Protein AF-A0AA35KM56-F1 (afdb_monomer_lite)

Sequence (80 aa):
IDWSQKPQPIQIQLKSLRGVKDKVPQGSYVLKVSLRGQLGGKVLDWSKAEGQQWAGTTLPVRHHGNFYDVEICFDQSIQT

Organism: NCBI:txid74358

Radius of gyration: 16.07 Å; chains: 1; bounding box: 39×29×41 Å

Structure (mmCIF, N/CA/C/O backbone):
data_AF-A0AA35KM56-F1
#
_entry.id   AF-A0AA35KM56-F1
#
loop_
_atom_site.group_PDB
_atom_site.id
_atom_site.type_symbol
_atom_site.label_atom_id
_atom_site.label_alt_id
_atom_site.label_comp_id
_atom_site.label_asym_id
_atom_site.label_entity_id
_atom_site.label_seq_id
_atom_site.pdbx_PDB_ins_code
_atom_site.Cartn_x
_atom_site.Cartn_y
_atom_site.Cartn_z
_atom_site.occupancy
_atom_site.B_iso_or_equiv
_atom_site.auth_seq_id
_atom_site.auth_comp_id
_atom_site.auth_asym_id
_atom_site.auth_atom_id
_atom_site.pdbx_PDB_model_num
ATOM 1 N N . ILE A 1 1 ? 26.439 -7.241 -24.339 1.00 44.59 1 ILE A N 1
ATOM 2 C CA . ILE A 1 1 ? 25.199 -7.087 -23.541 1.00 44.59 1 ILE A CA 1
ATOM 3 C C . ILE A 1 1 ? 25.358 -5.786 -22.786 1.00 44.59 1 ILE A C 1
ATOM 5 O O . ILE A 1 1 ? 26.224 -5.707 -21.925 1.00 44.59 1 ILE A O 1
ATOM 9 N N . ASP A 1 2 ? 24.649 -4.747 -23.214 1.00 44.72 2 ASP A N 1
ATOM 10 C CA . ASP A 1 2 ? 24.682 -3.450 -22.546 1.00 44.72 2 ASP A CA 1
ATOM 11 C C . ASP A 1 2 ? 23.841 -3.557 -21.267 1.00 44.72 2 ASP A C 1
ATOM 13 O O . ASP A 1 2 ? 22.610 -3.551 -21.300 1.00 44.72 2 ASP A O 1
ATOM 17 N N . TRP A 1 3 ? 24.514 -3.783 -20.139 1.00 52.19 3 TRP A N 1
ATOM 18 C CA . TRP A 1 3 ? 23.885 -3.931 -18.825 1.00 52.19 3 TRP A CA 1
ATOM 19 C C . TRP A 1 3 ? 23.307 -2.604 -18.292 1.00 52.19 3 TRP A C 1
ATOM 21 O O . TRP A 1 3 ? 22.716 -2.598 -17.217 1.00 52.19 3 TRP A O 1
ATOM 31 N N . SER A 1 4 ? 23.436 -1.494 -19.034 1.00 57.16 4 SER A N 1
ATOM 32 C CA . SER A 1 4 ? 22.980 -0.158 -18.624 1.00 57.16 4 SER A CA 1
ATOM 33 C C . SER A 1 4 ? 21.468 0.083 -18.745 1.00 57.16 4 SER A C 1
ATOM 35 O O . SER A 1 4 ? 20.965 1.037 -18.159 1.00 57.16 4 SER A O 1
ATOM 37 N N . GLN A 1 5 ? 20.723 -0.764 -19.471 1.00 61.25 5 GLN A N 1
ATOM 38 C CA . GLN A 1 5 ? 19.311 -0.490 -19.799 1.00 61.25 5 GLN A CA 1
ATOM 39 C C . GLN A 1 5 ? 18.276 -1.325 -19.040 1.00 61.25 5 GLN A C 1
ATOM 41 O O . GLN A 1 5 ? 17.076 -1.089 -19.188 1.00 61.25 5 GLN A O 1
ATOM 46 N N . LYS A 1 6 ? 18.696 -2.303 -18.231 1.00 66.69 6 LYS A N 1
ATOM 47 C CA . LYS A 1 6 ? 17.758 -3.069 -17.404 1.00 66.69 6 LYS A CA 1
ATOM 48 C C . LYS A 1 6 ? 17.770 -2.505 -15.992 1.00 66.69 6 LYS A C 1
ATOM 50 O O . LYS A 1 6 ? 18.824 -2.526 -15.356 1.00 66.69 6 LYS A O 1
ATOM 55 N N . PRO A 1 7 ? 16.635 -1.993 -15.497 1.00 72.81 7 PRO A N 1
ATOM 56 C CA . PRO A 1 7 ? 16.599 -1.469 -14.148 1.00 72.81 7 PRO A CA 1
ATOM 57 C C . PRO A 1 7 ? 16.857 -2.652 -13.175 1.00 72.81 7 PRO A C 1
ATOM 59 O O . PRO A 1 7 ? 16.553 -3.805 -13.493 1.00 72.81 7 PRO A O 1
ATOM 62 N N . GLN A 1 8 ? 17.502 -2.399 -12.028 1.00 77.31 8 GLN A N 1
ATOM 63 C CA . GLN A 1 8 ? 17.756 -3.416 -10.993 1.00 77.31 8 GLN A CA 1
ATOM 64 C C . GLN A 1 8 ? 16.585 -3.541 -10.004 1.00 77.31 8 GLN A C 1
ATOM 66 O O . GLN A 1 8 ? 16.179 -2.509 -9.467 1.00 77.31 8 GLN A O 1
ATOM 71 N N . PRO A 1 9 ? 16.081 -4.757 -9.707 1.00 78.31 9 PRO A N 1
ATOM 72 C CA . PRO A 1 9 ? 14.976 -4.934 -8.768 1.00 78.31 9 PRO A CA 1
ATOM 73 C C . PRO A 1 9 ? 15.274 -4.311 -7.405 1.00 78.31 9 PRO A C 1
ATOM 75 O O . PRO A 1 9 ? 16.385 -4.441 -6.885 1.00 78.31 9 PRO A O 1
ATOM 78 N N . ILE A 1 10 ? 14.266 -3.678 -6.806 1.00 83.56 10 ILE A N 1
ATOM 79 C CA . ILE A 1 10 ? 14.388 -3.069 -5.478 1.00 83.56 10 ILE A CA 1
ATOM 80 C C . ILE A 1 10 ? 13.355 -3.650 -4.517 1.00 83.56 10 ILE A C 1
ATOM 82 O O . ILE A 1 10 ? 12.213 -3.942 -4.877 1.00 83.56 10 ILE A O 1
ATOM 86 N N . GLN A 1 11 ? 13.756 -3.785 -3.255 1.00 88.56 11 GLN A N 1
ATOM 87 C CA . GLN A 1 11 ? 12.845 -4.133 -2.174 1.00 88.56 11 GLN A CA 1
ATOM 88 C C . GLN A 1 11 ? 12.402 -2.865 -1.448 1.00 88.56 11 GLN A C 1
ATOM 90 O O . GLN A 1 11 ? 13.228 -2.082 -0.983 1.00 88.56 11 GLN A O 1
ATOM 95 N N . ILE A 1 12 ? 11.092 -2.692 -1.311 1.00 90.31 12 ILE A N 1
ATOM 96 C CA . ILE A 1 12 ? 10.486 -1.589 -0.573 1.00 90.31 12 ILE A CA 1
ATOM 97 C C . ILE A 1 12 ? 9.869 -2.160 0.697 1.00 90.31 12 ILE A C 1
ATOM 99 O O . ILE A 1 12 ? 8.969 -2.998 0.642 1.00 90.31 12 ILE A O 1
ATOM 103 N N . GLN A 1 13 ? 10.349 -1.689 1.846 1.00 93.94 13 GLN A N 1
ATOM 104 C CA . GLN A 1 13 ? 9.775 -2.035 3.138 1.00 93.94 13 GLN A CA 1
ATOM 105 C C . GLN A 1 13 ? 8.696 -1.019 3.517 1.00 93.94 13 GLN A C 1
ATOM 107 O O . GLN A 1 13 ? 8.983 0.140 3.816 1.00 93.94 13 GLN A O 1
ATOM 112 N N . LEU A 1 14 ? 7.447 -1.470 3.522 1.00 93.50 14 LEU A N 1
ATOM 113 C CA . LEU A 1 14 ? 6.290 -0.685 3.925 1.00 93.50 14 LEU A CA 1
ATOM 114 C C . LEU A 1 14 ? 6.058 -0.881 5.424 1.00 93.50 14 LEU A C 1
ATOM 116 O O . LEU A 1 14 ? 5.774 -1.991 5.866 1.00 93.50 14 LEU A O 1
ATOM 120 N N . LYS A 1 15 ? 6.198 0.199 6.199 1.00 94.88 15 LYS A N 1
ATOM 121 C CA . LYS A 1 15 ? 5.974 0.210 7.653 1.00 94.88 15 LYS A CA 1
ATOM 122 C C . LYS A 1 15 ? 4.517 0.509 7.981 1.00 94.88 15 LYS A C 1
ATOM 124 O O . LYS A 1 15 ? 3.733 -0.419 8.151 1.00 94.88 15 LYS A O 1
ATOM 129 N N . SER A 1 16 ? 4.133 1.784 7.990 1.00 93.12 16 SER A N 1
ATOM 130 C CA . SER A 1 16 ? 2.757 2.202 8.252 1.00 93.12 16 SER A CA 1
ATOM 131 C C . SER A 1 16 ? 2.285 3.311 7.314 1.00 93.12 16 SER A C 1
ATOM 133 O O . SER A 1 16 ? 3.071 4.126 6.825 1.00 93.12 16 SER A O 1
ATOM 135 N N . LEU A 1 17 ? 0.977 3.325 7.054 1.00 93.12 17 LEU A N 1
ATOM 136 C CA . LEU A 1 17 ? 0.272 4.421 6.405 1.00 93.12 17 LEU A CA 1
ATOM 137 C C . LEU A 1 17 ? -0.378 5.279 7.492 1.00 93.12 17 LEU A C 1
ATOM 139 O O . LEU A 1 17 ? -1.291 4.826 8.179 1.00 93.12 17 LEU A O 1
ATOM 143 N N . ARG A 1 18 ? 0.101 6.512 7.649 1.00 92.44 18 ARG A N 1
ATOM 144 C CA . ARG A 1 18 ? -0.350 7.457 8.680 1.00 92.44 18 ARG A CA 1
ATOM 145 C C . ARG A 1 18 ? -1.317 8.488 8.115 1.00 92.44 18 ARG A C 1
ATOM 147 O O . ARG A 1 18 ? -1.348 8.726 6.911 1.00 92.44 18 ARG A O 1
ATOM 154 N N . GLY A 1 19 ? -2.074 9.137 8.997 1.00 89.25 19 GLY A N 1
ATOM 155 C CA . GLY A 1 19 ? -3.004 10.200 8.604 1.00 89.25 19 GLY A CA 1
ATOM 156 C C . GLY A 1 19 ? -4.285 9.673 7.953 1.00 89.25 19 GLY A C 1
ATOM 157 O O . GLY A 1 19 ? -4.949 10.404 7.222 1.00 89.25 19 GLY A O 1
ATOM 158 N N . VAL A 1 20 ? -4.626 8.408 8.217 1.00 87.44 20 VAL A N 1
ATOM 159 C CA . VAL A 1 20 ? -5.784 7.713 7.629 1.00 87.44 20 VAL A CA 1
ATOM 160 C C . VAL A 1 20 ? -7.013 7.660 8.530 1.00 87.44 20 VAL A C 1
ATOM 162 O O . VAL A 1 20 ? -8.084 7.337 8.028 1.00 87.44 20 VAL A O 1
ATOM 165 N N . LYS A 1 21 ? -6.871 8.049 9.804 1.00 83.06 21 LYS A N 1
ATOM 166 C CA . LYS A 1 21 ? -7.887 7.986 10.868 1.00 83.06 21 LYS A CA 1
ATOM 167 C C . LYS A 1 21 ? -9.330 8.188 10.393 1.00 83.06 21 LYS A C 1
ATOM 169 O O . LYS A 1 21 ? -10.137 7.273 10.451 1.00 83.06 21 LYS A O 1
ATOM 174 N N . ASP A 1 22 ? -9.625 9.375 9.867 1.00 83.00 22 ASP A N 1
ATOM 175 C CA . ASP A 1 22 ? -10.972 9.751 9.413 1.00 83.00 22 ASP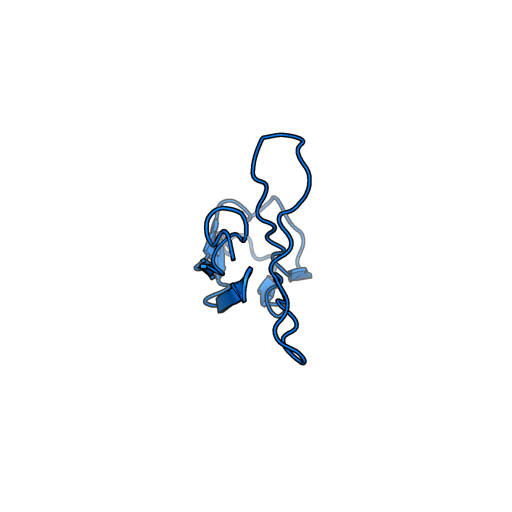 A CA 1
ATOM 176 C C . ASP A 1 22 ? -11.056 9.827 7.874 1.00 83.00 22 ASP A C 1
ATOM 178 O O . ASP A 1 22 ? -11.944 10.467 7.311 1.00 83.00 22 ASP A O 1
ATOM 182 N N . LYS A 1 23 ? -10.070 9.255 7.168 1.00 88.94 23 LYS A N 1
ATOM 183 C CA . LYS A 1 23 ? -9.939 9.338 5.702 1.00 88.94 23 LYS A CA 1
ATOM 184 C C . LYS A 1 23 ? -10.395 8.078 4.989 1.00 88.94 23 LYS A C 1
ATOM 186 O O . LYS A 1 23 ? -10.650 8.136 3.788 1.00 88.94 23 LYS A O 1
ATOM 191 N N . VAL A 1 24 ? -10.472 6.958 5.702 1.00 89.06 24 VAL A N 1
ATOM 192 C CA . VAL A 1 24 ? -10.822 5.664 5.122 1.00 89.06 24 VAL A CA 1
ATOM 193 C C . VAL A 1 24 ? -11.809 4.919 6.026 1.00 89.06 24 VAL A C 1
ATOM 195 O O . VAL A 1 24 ? -11.696 4.996 7.249 1.00 89.06 24 VAL A O 1
ATOM 198 N N . PRO A 1 25 ? -12.787 4.191 5.461 1.00 92.44 25 PRO A N 1
ATOM 199 C CA . PRO A 1 25 ? -13.719 3.402 6.258 1.00 92.44 25 PRO A CA 1
ATOM 200 C C . PRO A 1 25 ? -13.03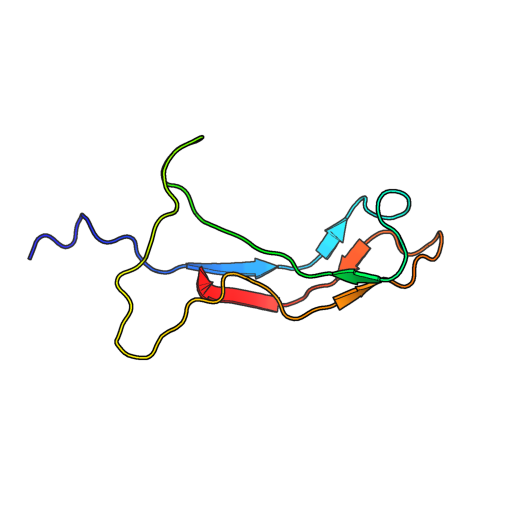3 2.220 6.965 1.00 92.44 25 PRO A C 1
ATOM 202 O O . PRO A 1 25 ? -11.885 1.852 6.694 1.00 92.44 25 PRO A O 1
ATOM 205 N N . GLN A 1 26 ? -13.761 1.561 7.861 1.00 94.62 26 GLN A N 1
ATOM 206 C CA . GLN A 1 26 ? -13.380 0.232 8.334 1.00 94.62 26 GLN A CA 1
ATOM 207 C C . GLN A 1 26 ? -13.294 -0.735 7.142 1.00 94.62 26 GLN A C 1
ATOM 209 O O . GLN A 1 26 ? -14.190 -0.771 6.299 1.00 94.62 26 GLN A O 1
ATOM 214 N N . GLY A 1 27 ? -12.235 -1.542 7.061 1.00 94.69 27 GLY A N 1
ATOM 215 C CA . GLY A 1 27 ? -12.059 -2.420 5.906 1.00 94.69 27 GLY A CA 1
ATOM 216 C C . GLY A 1 27 ? -10.727 -3.151 5.854 1.00 94.69 27 GLY A C 1
ATOM 217 O O . GLY A 1 27 ? -9.946 -3.126 6.800 1.00 94.69 27 GLY A O 1
ATOM 218 N N . SER A 1 28 ? -10.493 -3.838 4.739 1.00 95.88 28 SER A N 1
ATOM 219 C CA . SER A 1 28 ? -9.213 -4.474 4.429 1.00 95.88 28 SER A CA 1
ATOM 220 C C . SER A 1 28 ? -8.530 -3.693 3.315 1.00 95.88 28 SER A C 1
ATOM 222 O O . SER A 1 28 ? -9.150 -3.431 2.285 1.00 95.88 28 SER A O 1
ATOM 224 N N . TYR A 1 29 ? -7.274 -3.317 3.529 1.00 94.75 29 TYR A N 1
ATOM 225 C CA . TYR A 1 29 ? -6.527 -2.431 2.647 1.00 94.75 29 TYR A CA 1
ATOM 226 C C . TYR A 1 29 ? -5.273 -3.111 2.122 1.00 94.75 29 TYR A C 1
ATOM 228 O O . TYR A 1 29 ? -4.58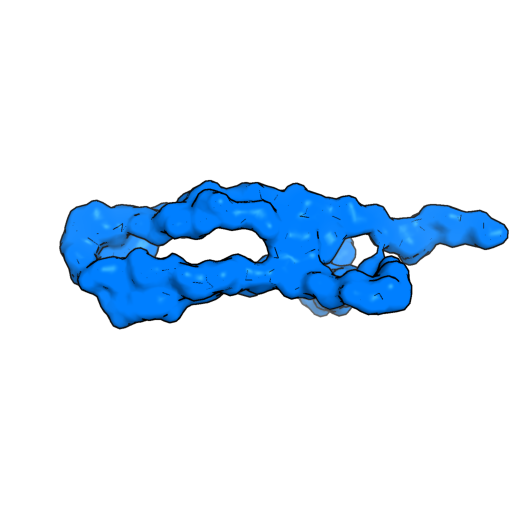5 -3.822 2.850 1.00 94.75 29 TYR A O 1
ATOM 236 N N . VAL A 1 30 ? -4.957 -2.849 0.859 1.00 94.25 30 VAL A N 1
ATOM 237 C CA . VAL A 1 30 ? -3.697 -3.240 0.223 1.00 94.25 30 VAL A CA 1
ATOM 238 C C . VAL A 1 30 ? -2.976 -1.987 -0.247 1.00 94.25 30 VAL A C 1
ATOM 240 O O . VAL A 1 30 ? -3.609 -1.046 -0.730 1.00 94.25 30 VAL A O 1
ATOM 243 N N . LEU A 1 31 ? -1.651 -1.976 -0.142 1.00 92.94 31 LEU A N 1
ATOM 244 C CA . LEU A 1 31 ? -0.821 -0.965 -0.784 1.00 92.94 31 LEU A CA 1
ATOM 245 C C . LEU A 1 31 ? -0.243 -1.539 -2.064 1.00 92.94 31 LEU A C 1
ATOM 247 O O . LEU A 1 31 ? 0.449 -2.552 -2.026 1.00 92.94 31 LEU A O 1
ATOM 251 N N . LYS A 1 32 ? -0.510 -0.865 -3.184 1.00 91.75 32 LYS A N 1
ATOM 252 C CA . LYS A 1 32 ? 0.105 -1.148 -4.479 1.00 91.75 32 LYS A CA 1
ATOM 253 C C . LYS A 1 32 ? 1.111 -0.054 -4.807 1.00 91.75 32 LYS A C 1
ATOM 255 O O . LYS A 1 32 ? 0.758 1.121 -4.865 1.00 91.75 32 LYS A O 1
ATOM 260 N N . VAL A 1 33 ? 2.350 -0.452 -5.045 1.00 89.19 33 VAL A N 1
ATOM 261 C CA . VAL A 1 33 ? 3.464 0.424 -5.399 1.00 89.19 33 VAL A CA 1
ATOM 262 C C . VAL A 1 33 ? 3.912 0.092 -6.815 1.00 89.19 33 VAL A C 1
ATOM 264 O O . VAL A 1 33 ? 3.807 -1.042 -7.282 1.00 89.19 33 VAL A O 1
ATOM 267 N N . SER A 1 34 ? 4.344 1.108 -7.552 1.00 85.62 34 SER A N 1
ATOM 268 C CA . SER A 1 34 ? 4.867 0.942 -8.906 1.00 85.62 34 SER A CA 1
ATOM 269 C C . SER A 1 34 ? 5.958 1.972 -9.134 1.00 85.62 34 SER A C 1
ATOM 271 O O . SER A 1 34 ? 5.735 3.160 -8.892 1.00 85.62 34 SER A O 1
ATOM 273 N N . LEU A 1 35 ? 7.121 1.536 -9.612 1.00 84.50 35 LEU A N 1
ATOM 274 C CA . LEU A 1 35 ? 8.216 2.442 -9.930 1.00 84.50 35 LEU A CA 1
ATOM 275 C C . LEU A 1 35 ? 8.037 3.016 -11.340 1.00 84.50 35 LEU A C 1
ATOM 277 O O . LEU A 1 35 ? 7.707 2.294 -12.279 1.00 84.50 35 LEU A O 1
ATOM 281 N N . ARG A 1 36 ? 8.247 4.323 -11.502 1.00 85.62 36 ARG A N 1
ATOM 282 C CA . ARG A 1 36 ? 8.238 5.007 -12.804 1.00 85.62 36 ARG A CA 1
ATOM 283 C C . ARG A 1 36 ? 9.543 5.774 -12.952 1.00 85.62 36 ARG A C 1
ATOM 285 O O . ARG A 1 36 ? 9.957 6.440 -12.010 1.00 85.62 36 ARG A O 1
ATOM 292 N N . GLY A 1 37 ? 10.164 5.708 -14.129 1.00 82.25 37 GLY A N 1
ATOM 293 C CA . GLY A 1 37 ? 11.423 6.421 -14.390 1.00 82.25 37 GLY A CA 1
ATOM 294 C C . GLY A 1 37 ? 11.271 7.946 -14.427 1.00 82.25 37 GLY A C 1
ATOM 295 O O . GLY A 1 37 ? 12.234 8.672 -14.222 1.00 82.25 37 GLY A O 1
ATOM 296 N N . GLN A 1 38 ? 10.054 8.436 -14.666 1.00 86.00 38 GLN A N 1
ATOM 297 C CA . GLN A 1 38 ? 9.716 9.857 -14.706 1.00 86.00 38 GLN A CA 1
ATOM 298 C C . GLN A 1 38 ? 8.242 10.065 -14.341 1.00 86.00 38 GLN A C 1
ATOM 300 O O . GLN A 1 38 ? 7.417 9.156 -14.500 1.00 86.00 38 GLN A O 1
ATOM 305 N N . LEU A 1 39 ? 7.891 11.274 -13.895 1.00 90.00 39 LEU A N 1
ATOM 306 C CA . LEU A 1 39 ? 6.499 11.653 -13.639 1.00 90.00 39 LEU A CA 1
ATOM 307 C C . LEU A 1 39 ? 5.667 11.516 -14.923 1.00 90.00 39 LEU A C 1
ATOM 309 O O . LEU A 1 39 ? 6.096 11.927 -15.999 1.00 90.00 39 LEU A O 1
ATOM 313 N N . GLY A 1 40 ? 4.500 10.875 -14.822 1.00 88.62 40 GLY A N 1
ATOM 314 C CA . GLY A 1 40 ? 3.642 10.565 -15.975 1.00 88.62 40 GLY A CA 1
ATOM 315 C C . GLY A 1 40 ? 4.192 9.498 -16.938 1.00 88.62 40 GLY A C 1
ATOM 316 O O . GLY A 1 40 ? 3.494 9.108 -17.870 1.00 88.62 40 GLY A O 1
ATOM 317 N N . GLY A 1 41 ? 5.411 8.995 -16.721 1.00 86.44 41 GLY A N 1
ATOM 318 C CA . GLY A 1 41 ? 6.042 7.978 -17.563 1.00 86.44 41 GLY A CA 1
ATOM 319 C C . GLY A 1 41 ? 5.470 6.576 -17.366 1.00 86.44 41 GLY A C 1
ATOM 320 O O . GLY A 1 41 ? 4.617 6.341 -16.507 1.00 86.44 41 GLY A O 1
ATOM 321 N N . LYS A 1 42 ? 5.963 5.611 -18.147 1.00 84.62 42 LYS A N 1
ATOM 322 C CA . LYS A 1 42 ? 5.582 4.196 -18.014 1.00 84.62 42 LYS A CA 1
ATOM 323 C C . LYS A 1 42 ? 6.093 3.611 -16.692 1.00 84.62 42 LYS A C 1
ATOM 325 O O . LYS A 1 42 ? 7.099 4.063 -16.145 1.00 84.62 42 LYS A O 1
ATOM 330 N N . VAL A 1 43 ? 5.374 2.610 -16.185 1.00 83.44 43 VAL A N 1
ATOM 331 C CA . VAL A 1 43 ? 5.864 1.780 -15.077 1.00 83.44 43 VAL A CA 1
ATOM 332 C C . VAL A 1 43 ? 7.096 1.026 -15.568 1.00 83.44 43 VAL A C 1
ATOM 334 O O . VAL A 1 43 ? 7.093 0.515 -16.688 1.00 83.44 43 VAL A O 1
ATOM 337 N N . LEU A 1 44 ? 8.148 1.015 -14.756 1.00 80.50 44 LEU A N 1
ATOM 338 C CA . LEU A 1 44 ? 9.336 0.217 -15.011 1.00 80.50 44 LEU A CA 1
ATOM 339 C C . LEU A 1 44 ? 8.967 -1.252 -14.809 1.00 80.50 44 LEU A C 1
ATOM 341 O O . LEU A 1 44 ? 8.510 -1.631 -13.734 1.00 80.50 44 LEU A O 1
ATOM 345 N N . ASP A 1 45 ? 9.123 -2.043 -15.868 1.00 73.75 45 ASP A N 1
ATOM 346 C CA . ASP A 1 45 ? 8.988 -3.495 -15.810 1.00 73.75 45 ASP A CA 1
ATOM 347 C C . ASP A 1 45 ? 10.392 -4.094 -15.773 1.00 73.75 45 ASP A C 1
ATOM 349 O O . ASP A 1 45 ? 11.270 -3.726 -16.562 1.00 73.75 45 ASP A O 1
ATOM 353 N N . TRP A 1 46 ? 10.617 -4.989 -14.823 1.00 74.38 46 TRP A N 1
ATOM 354 C CA . TRP A 1 46 ? 11.905 -5.647 -14.659 1.00 74.38 46 TRP A CA 1
ATOM 355 C C . TRP A 1 46 ? 11.981 -6.806 -15.628 1.00 74.38 46 TRP A C 1
ATOM 357 O O . TRP A 1 46 ? 10.974 -7.422 -15.982 1.00 74.38 46 TRP A O 1
ATOM 367 N N . SER A 1 47 ? 13.194 -7.161 -16.040 1.00 64.38 47 SER A N 1
ATOM 368 C CA . SER A 1 47 ? 13.374 -8.429 -16.731 1.00 64.38 47 SER A CA 1
ATOM 369 C C . SER A 1 47 ? 13.010 -9.551 -15.764 1.00 64.38 47 SER A C 1
ATOM 371 O O . SER A 1 47 ? 13.801 -9.884 -14.882 1.00 64.38 47 SER A O 1
ATOM 373 N N . LYS A 1 48 ? 11.798 -10.093 -15.902 1.00 62.47 48 LYS A N 1
ATOM 374 C CA . LYS A 1 48 ? 11.336 -11.243 -15.129 1.00 62.47 48 LYS A CA 1
ATOM 375 C C . LYS A 1 48 ? 12.321 -12.382 -15.368 1.00 62.47 48 LYS A C 1
ATOM 377 O O . LYS A 1 48 ? 12.490 -12.813 -16.507 1.00 62.47 48 LYS A O 1
ATOM 382 N N . ALA A 1 49 ? 12.981 -12.850 -14.313 1.00 61.12 49 ALA A N 1
ATOM 383 C CA . ALA A 1 49 ? 13.494 -14.210 -14.332 1.00 61.12 49 ALA A CA 1
ATOM 384 C C . ALA A 1 49 ? 12.278 -15.143 -14.457 1.00 61.12 49 ALA A C 1
ATOM 386 O O . ALA A 1 49 ? 11.217 -14.847 -13.894 1.00 61.12 49 ALA A O 1
ATOM 387 N N . GLU A 1 50 ? 12.391 -16.213 -15.243 1.00 51.59 50 GLU A N 1
ATOM 388 C CA . GLU A 1 50 ? 11.294 -17.166 -15.432 1.00 51.59 50 GLU A CA 1
ATOM 389 C C . GLU A 1 50 ? 10.758 -17.628 -14.064 1.00 51.59 50 GLU A C 1
ATOM 391 O O . GLU A 1 50 ? 11.512 -18.091 -13.212 1.00 51.59 50 GLU A O 1
ATOM 396 N N . GLY A 1 51 ? 9.457 -17.427 -13.827 1.00 55.62 51 GLY A N 1
ATOM 397 C CA . GLY A 1 51 ? 8.784 -17.781 -12.570 1.00 55.62 51 GLY A CA 1
ATOM 398 C C . GLY A 1 51 ? 8.683 -16.675 -11.507 1.00 55.62 51 GLY A C 1
ATOM 399 O O . GLY A 1 51 ? 7.991 -16.876 -10.511 1.00 55.62 51 GLY A O 1
ATOM 400 N N . GLN A 1 52 ? 9.293 -15.498 -11.698 1.00 59.78 52 GLN A N 1
ATOM 401 C CA . GLN A 1 52 ? 9.282 -14.434 -10.685 1.00 59.78 52 GLN A CA 1
ATOM 402 C C . GLN A 1 52 ? 8.190 -13.385 -10.960 1.00 59.78 52 GLN A C 1
ATOM 404 O O . GLN A 1 52 ? 8.316 -12.520 -11.830 1.00 59.78 52 GLN A O 1
ATOM 409 N N . GLN A 1 53 ? 7.090 -13.465 -10.207 1.00 60.50 53 GLN A N 1
ATOM 410 C CA . GLN A 1 53 ? 6.023 -12.465 -10.222 1.00 60.50 53 GLN A CA 1
ATOM 411 C C . GLN A 1 53 ? 6.302 -11.403 -9.147 1.00 60.50 53 GLN A C 1
ATOM 413 O O . GLN A 1 53 ? 6.062 -11.627 -7.964 1.00 60.50 53 GLN A O 1
ATOM 418 N N . TRP A 1 54 ? 6.800 -10.236 -9.563 1.00 68.00 54 TRP A N 1
ATOM 419 C CA . TRP A 1 54 ? 6.979 -9.063 -8.700 1.00 68.00 54 TRP A CA 1
ATOM 420 C C . TRP A 1 54 ? 5.601 -8.493 -8.344 1.00 68.00 54 TRP A C 1
ATOM 422 O O . TRP A 1 54 ? 5.018 -7.678 -9.063 1.00 68.00 54 TRP A O 1
ATOM 432 N N . ALA A 1 55 ? 5.010 -9.000 -7.264 1.00 70.25 55 ALA A N 1
ATOM 433 C CA . ALA A 1 55 ? 3.792 -8.441 -6.709 1.00 70.25 55 ALA A CA 1
ATOM 434 C C . ALA A 1 55 ? 4.181 -7.185 -5.924 1.00 70.25 55 ALA A C 1
ATOM 436 O O . ALA A 1 55 ? 4.425 -7.234 -4.723 1.00 70.25 55 ALA A O 1
ATOM 437 N N . GLY A 1 56 ? 4.220 -6.034 -6.599 1.00 84.69 56 GLY A N 1
ATOM 438 C CA . GLY A 1 56 ? 4.340 -4.717 -5.959 1.00 84.69 56 GLY A CA 1
ATOM 439 C C . GLY A 1 56 ? 3.109 -4.356 -5.114 1.00 84.69 56 GLY A C 1
ATOM 440 O O . GLY A 1 56 ? 2.681 -3.210 -5.106 1.00 84.69 56 GLY A O 1
ATOM 441 N N . THR A 1 57 ? 2.445 -5.335 -4.499 1.00 91.19 57 THR A N 1
ATOM 442 C CA . THR A 1 57 ? 1.216 -5.201 -3.717 1.00 91.19 57 THR A CA 1
ATOM 443 C C . THR A 1 57 ? 1.380 -5.958 -2.407 1.00 91.19 57 THR A C 1
ATOM 445 O O . THR A 1 57 ? 1.842 -7.096 -2.410 1.00 91.19 57 THR A O 1
ATOM 448 N N . THR A 1 58 ? 1.007 -5.339 -1.291 1.00 93.31 58 THR A N 1
ATOM 449 C CA . THR A 1 58 ? 1.001 -6.008 0.015 1.00 93.31 58 THR A CA 1
ATOM 450 C C . THR A 1 58 ? -0.124 -7.034 0.104 1.00 93.31 58 THR A C 1
ATOM 452 O O . THR A 1 58 ? -1.140 -6.938 -0.588 1.00 93.31 58 THR A O 1
ATOM 455 N N . LEU A 1 59 ? -0.004 -7.967 1.042 1.00 93.88 59 LEU A N 1
ATOM 456 C CA . LEU A 1 59 ? -1.158 -8.680 1.566 1.00 93.88 59 LEU A CA 1
ATOM 457 C C . LEU A 1 59 ? -2.143 -7.688 2.211 1.00 93.88 59 LEU A C 1
ATOM 459 O O . LEU A 1 59 ? -1.727 -6.616 2.679 1.00 93.88 59 LEU A O 1
ATOM 463 N N . PRO A 1 60 ? -3.443 -8.024 2.238 1.00 95.38 60 PRO A N 1
ATOM 464 C CA . PRO A 1 60 ? -4.444 -7.173 2.858 1.00 95.38 60 PRO A CA 1
ATOM 465 C C . PRO A 1 60 ? 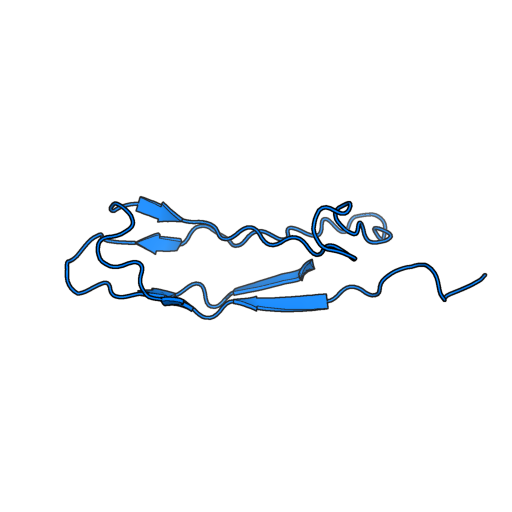-4.222 -7.026 4.365 1.00 95.38 60 PRO A C 1
ATOM 467 O O . PRO A 1 60 ? -3.962 -8.005 5.062 1.00 95.38 60 PRO A O 1
ATOM 470 N N . VAL A 1 61 ? -4.386 -5.804 4.866 1.00 95.69 61 VAL A N 1
ATOM 471 C CA . VAL A 1 61 ? -4.307 -5.464 6.289 1.00 95.69 61 VAL A CA 1
ATOM 472 C C . VAL A 1 61 ? -5.630 -4.874 6.745 1.00 95.69 61 VAL A C 1
ATOM 474 O O . VAL A 1 61 ? -6.213 -4.012 6.083 1.00 95.69 61 VAL A O 1
ATOM 477 N N . ARG A 1 62 ? -6.115 -5.339 7.897 1.00 94.62 62 ARG A N 1
ATOM 478 C CA . ARG A 1 62 ? -7.380 -4.884 8.472 1.00 94.62 62 ARG A CA 1
ATOM 479 C C . ARG A 1 62 ? -7.211 -3.527 9.161 1.00 94.62 62 ARG A C 1
ATOM 481 O O . ARG A 1 62 ? -6.374 -3.374 10.041 1.00 94.62 62 ARG A O 1
ATOM 488 N N . HIS A 1 63 ? -8.072 -2.582 8.807 1.00 93.56 63 HIS A N 1
ATOM 489 C CA . HIS A 1 63 ? -8.311 -1.334 9.523 1.00 93.56 63 HIS A CA 1
ATOM 490 C C . HIS A 1 63 ? -9.666 -1.427 10.230 1.00 93.56 63 HIS A C 1
ATOM 492 O O . HIS A 1 63 ? -10.678 -1.749 9.595 1.00 93.56 63 HIS A O 1
ATOM 498 N N . HIS A 1 64 ? -9.695 -1.173 11.537 1.00 91.19 64 HIS A N 1
ATOM 499 C CA . HIS A 1 64 ? -10.895 -1.375 12.349 1.00 91.19 64 HIS A CA 1
ATOM 500 C C . HIS A 1 64 ? -11.839 -0.169 12.349 1.00 91.19 64 HIS A C 1
ATOM 502 O O . HIS A 1 64 ? -13.012 -0.346 12.663 1.00 91.19 64 HIS A O 1
ATOM 508 N N . GLY A 1 65 ? -11.381 1.000 11.894 1.00 89.44 65 GLY A N 1
ATOM 509 C CA . GLY A 1 65 ? -12.219 2.193 11.770 1.00 89.44 65 GLY A CA 1
ATOM 510 C C . GLY A 1 65 ? -12.527 2.863 13.106 1.00 89.44 65 GLY A C 1
ATOM 511 O O . GLY A 1 65 ? -13.480 3.634 13.192 1.00 89.44 65 GLY A O 1
ATOM 512 N N . ASN A 1 66 ? -11.752 2.574 14.153 1.00 90.19 66 ASN A N 1
ATOM 513 C CA . ASN A 1 66 ? -11.885 3.272 15.420 1.00 90.19 66 ASN A CA 1
ATOM 514 C C . ASN A 1 66 ? -11.292 4.679 15.306 1.00 90.19 66 ASN A C 1
ATOM 516 O O . ASN A 1 66 ? -10.293 4.897 14.625 1.00 90.19 66 ASN A O 1
ATOM 520 N N . PHE A 1 67 ? -11.824 5.631 16.072 1.00 86.38 67 PHE A N 1
ATOM 521 C CA . PHE A 1 67 ? -11.304 7.005 16.105 1.00 86.38 67 PHE A CA 1
ATOM 522 C C . PHE A 1 67 ? -9.844 7.107 16.594 1.00 86.38 67 PHE A C 1
ATOM 524 O O . PHE A 1 67 ? -9.232 8.171 16.488 1.00 86.38 67 PHE A O 1
ATOM 531 N N . TYR A 1 68 ? -9.294 6.054 17.200 1.00 86.88 68 TYR A N 1
ATOM 532 C CA . TYR A 1 68 ? -7.899 5.985 17.638 1.00 86.88 68 TYR A CA 1
ATOM 533 C C . TYR A 1 68 ? -6.997 5.222 16.660 1.00 86.88 68 TYR A C 1
ATOM 535 O O . TYR A 1 68 ? -5.782 5.213 16.852 1.00 86.88 68 TYR A O 1
ATOM 543 N N . ASP A 1 69 ? -7.552 4.625 15.602 1.00 89.88 69 ASP A N 1
ATOM 544 C CA . ASP A 1 69 ? -6.778 3.967 14.551 1.00 89.88 69 ASP A CA 1
ATOM 545 C C . ASP A 1 69 ? -6.141 5.043 13.653 1.00 89.88 69 ASP A C 1
ATOM 547 O O . ASP A 1 69 ? -6.628 5.390 12.581 1.00 89.88 69 ASP A O 1
ATOM 551 N N . VAL A 1 70 ? -5.057 5.656 14.131 1.00 90.31 70 VAL A N 1
ATOM 552 C CA . VAL A 1 70 ? -4.391 6.778 13.444 1.00 90.31 70 VAL A CA 1
ATOM 553 C C . VAL A 1 70 ? -3.516 6.344 12.264 1.00 90.31 70 VAL A C 1
ATOM 555 O O . VAL A 1 70 ? -3.162 7.172 11.413 1.00 90.31 70 VAL A O 1
ATOM 558 N N . GLU A 1 71 ? -3.173 5.057 12.205 1.00 93.38 71 GLU A N 1
ATOM 559 C CA . GLU A 1 71 ? -2.345 4.456 11.166 1.00 93.38 71 GLU A CA 1
ATOM 560 C C . GLU A 1 71 ? -2.764 3.01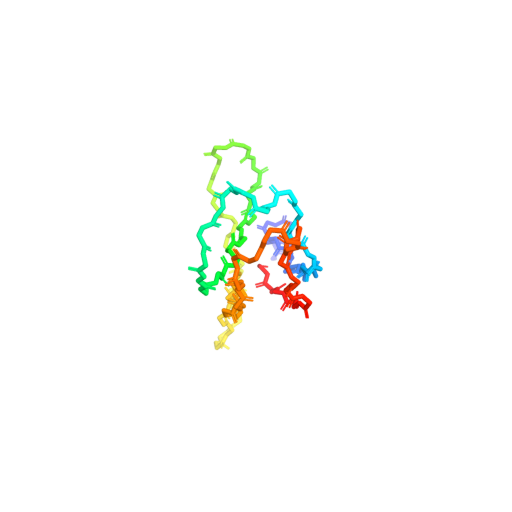6 10.832 1.00 93.38 71 GLU A C 1
ATOM 562 O O . GLU A 1 71 ? -3.402 2.332 11.628 1.00 93.38 71 GLU A O 1
ATOM 567 N N . ILE A 1 72 ? -2.378 2.558 9.638 1.00 94.88 72 ILE A N 1
ATOM 568 C CA . ILE A 1 72 ? -2.472 1.155 9.216 1.00 94.88 72 ILE A CA 1
ATOM 569 C C . ILE A 1 72 ? -1.049 0.606 9.101 1.00 94.88 72 ILE A C 1
ATOM 571 O O . ILE A 1 72 ? -0.273 1.085 8.271 1.00 94.88 72 ILE A O 1
ATOM 575 N N . CYS A 1 73 ? -0.705 -0.392 9.914 1.00 94.56 73 CYS A N 1
ATOM 576 C CA . CYS A 1 73 ? 0.614 -1.032 9.905 1.00 94.56 73 CYS A CA 1
ATOM 577 C C . CYS A 1 73 ? 0.650 -2.178 8.895 1.00 94.56 73 CYS A C 1
ATOM 579 O O . CYS A 1 73 ? -0.054 -3.172 9.048 1.00 94.56 73 CYS A O 1
ATOM 581 N N . PHE A 1 74 ? 1.470 -2.032 7.857 1.00 94.62 74 PHE A N 1
ATOM 582 C CA . PHE A 1 74 ? 1.655 -3.058 6.838 1.00 94.62 74 PHE A CA 1
ATOM 583 C C . PHE A 1 74 ? 2.777 -4.024 7.187 1.00 94.62 74 PHE A C 1
ATOM 585 O O . PHE A 1 74 ? 2.595 -5.216 6.966 1.00 94.62 74 PHE A O 1
ATOM 592 N N . ASP A 1 75 ? 3.903 -3.514 7.699 1.00 94.50 75 ASP A N 1
ATOM 593 C CA . ASP A 1 75 ? 5.109 -4.268 8.076 1.00 94.50 75 ASP A CA 1
ATOM 594 C C . ASP A 1 75 ? 5.502 -5.369 7.079 1.00 94.50 75 ASP A C 1
ATOM 596 O O . ASP A 1 75 ? 5.857 -6.493 7.434 1.00 94.50 75 ASP A O 1
ATOM 600 N N . GLN A 1 76 ? 5.451 -5.024 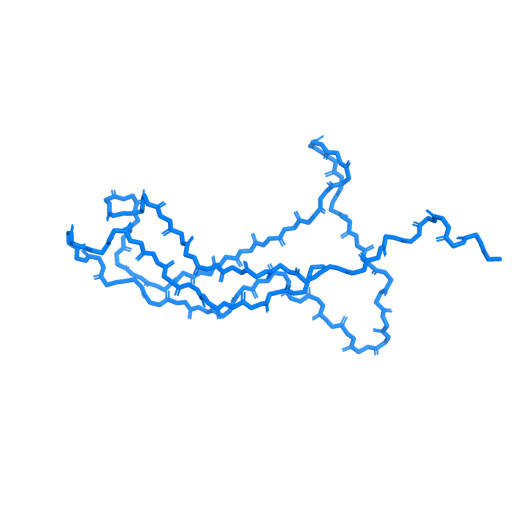5.794 1.00 93.75 76 GLN A N 1
ATOM 601 C CA . GLN A 1 76 ? 5.658 -5.944 4.683 1.00 93.75 76 GLN A CA 1
ATOM 602 C C . GLN A 1 76 ? 6.729 -5.427 3.732 1.00 93.75 76 GLN A C 1
ATOM 604 O O . GLN A 1 76 ? 6.822 -4.232 3.450 1.00 93.75 76 GLN A O 1
ATOM 609 N N . SER A 1 77 ? 7.521 -6.354 3.205 1.00 91.44 77 SER A N 1
ATOM 610 C CA . SER A 1 77 ? 8.455 -6.079 2.121 1.00 91.44 77 SER A CA 1
ATOM 611 C C . SER A 1 77 ? 7.815 -6.478 0.804 1.00 91.44 77 SER A C 1
ATOM 613 O O . SER A 1 77 ? 7.451 -7.637 0.620 1.00 91.44 77 SER A O 1
ATOM 615 N N . ILE A 1 78 ? 7.706 -5.522 -0.111 1.00 89.81 78 ILE A N 1
ATOM 616 C CA . ILE A 1 78 ? 7.329 -5.795 -1.493 1.00 89.81 78 ILE A CA 1
ATOM 617 C C . ILE A 1 78 ? 8.546 -5.637 -2.385 1.00 89.81 78 ILE A C 1
ATOM 619 O O . ILE A 1 78 ? 9.458 -4.848 -2.137 1.00 89.81 78 ILE A O 1
ATOM 623 N N . GLN A 1 79 ? 8.536 -6.424 -3.436 1.00 85.19 79 GLN A N 1
ATOM 624 C CA . GLN A 1 79 ? 9.574 -6.493 -4.432 1.00 85.19 79 GLN A CA 1
ATOM 625 C C . GLN A 1 79 ? 8.951 -5.857 -5.672 1.00 85.19 79 GLN A C 1
ATOM 627 O O . GLN A 1 79 ? 7.988 -6.411 -6.212 1.00 85.19 79 GLN A O 1
ATOM 632 N N . THR A 1 80 ? 9.397 -4.642 -6.020 1.00 77.19 80 THR A N 1
ATOM 633 C CA . THR A 1 80 ? 8.840 -3.929 -7.173 1.00 77.19 80 THR A CA 1
ATOM 634 C C . THR A 1 80 ? 9.663 -4.156 -8.387 1.00 77.19 80 THR A C 1
ATOM 636 O O . THR A 1 80 ? 10.913 -4.182 -8.319 1.00 77.19 80 THR A O 1
#

InterPro domains:
  IPR031390 Orofacial cleft 1 candidate gene 1 protein [PTHR33862] (1-80)

Foldseek 3Di:
DPPPPFDDKDKDFAFKDFQCQVPDAWDWDKDADFDAPDVVHDTRDGPDDPPDDQRSMADIFTDGNDNPCRITTRRDIGID

pLDDT: mean 83.19, std 13.28, range [44.59, 95.88]

Secondary structure (DSSP, 8-state):
--TTSSPPP-EEEEEEEES-TTTS-SEEE--B---BSSTT-PBPPP-PPTT-----BPPPEEE---TT--EEEEEEEEE-